Protein AF-A0A3D3X001-F1 (afdb_monomer_lite)

Foldseek 3Di:
DVVVVVVVVVLVVVVVVVVVVCVVVVVVVCVVVVHDPVNVVVVVVVVVVCCVVVVVVLVVVCVVVPVVVSSVVVSVVVVVVVVVVVVD

Secondary structure (DSSP, 8-state):
-HHHHHHHHHHHHHHHHHHHHHHHHHHHHHHHTT--HHHHHHHHHHHHHHHHHHHHHHHHHHHHH-HHHHHHHHHHHHHHHHHHHHH-

Sequence (88 aa):
MKQAFVSLFVAVAVAMIGVGIIAPILPLYAKTFAASGVSIGLVFSAFSLSRSLIGPLVGRLSDRVGRKRILMIGLAGYAGVSLLYVMA

pLDDT: mean 89.43, std 5.11, range [66.44, 96.69]

Radius of gyration: 15.77 Å; chains: 1; bounding box: 30×24×46 Å

Structure (mmCIF, N/CA/C/O backbone):
data_AF-A0A3D3X001-F1
#
_entry.id   AF-A0A3D3X001-F1
#
loop_
_atom_site.group_PDB
_atom_site.id
_atom_site.type_symbol
_atom_site.label_atom_id
_atom_site.label_alt_id
_atom_site.label_comp_id
_atom_site.label_asym_id
_atom_site.label_entity_id
_atom_site.label_seq_id
_atom_site.pdbx_PDB_ins_code
_atom_site.Cartn_x
_atom_site.Cartn_y
_atom_site.Cartn_z
_atom_site.occupancy
_atom_site.B_iso_or_equiv
_atom_site.auth_seq_id
_atom_site.auth_comp_id
_atom_site.auth_asym_id
_atom_site.auth_atom_id
_atom_site.pdbx_PDB_model_num
ATOM 1 N N . MET A 1 1 ? -9.253 -10.353 24.240 1.00 66.44 1 MET A N 1
ATOM 2 C CA . MET A 1 1 ? -7.842 -10.029 23.910 1.00 66.44 1 MET A CA 1
ATOM 3 C C . MET A 1 1 ? -7.212 -11.078 22.990 1.00 66.44 1 MET A C 1
ATOM 5 O O . MET A 1 1 ? -6.900 -10.720 21.863 1.00 66.44 1 MET A O 1
ATOM 9 N N . LYS A 1 2 ? -7.111 -12.364 23.384 1.00 78.06 2 LYS A N 1
ATOM 10 C CA . LYS A 1 2 ? -6.525 -13.434 22.536 1.00 78.06 2 LYS A CA 1
ATOM 11 C C . LYS A 1 2 ? -7.150 -13.550 21.134 1.00 78.06 2 LYS A C 1
ATOM 13 O O . LYS A 1 2 ? -6.424 -13.554 20.152 1.00 78.06 2 LYS A O 1
ATOM 18 N N . GLN A 1 3 ? -8.481 -13.565 21.023 1.00 78.00 3 GLN A N 1
ATOM 19 C CA . GLN A 1 3 ? -9.164 -13.684 19.723 1.00 78.00 3 GLN A CA 1
ATOM 20 C C . GLN A 1 3 ? -8.892 -12.496 18.783 1.00 78.00 3 GLN A C 1
ATOM 22 O O . GLN A 1 3 ? -8.601 -12.699 17.613 1.00 78.00 3 GLN A O 1
ATOM 27 N N . ALA A 1 4 ? -8.909 -11.260 19.298 1.00 83.00 4 ALA A N 1
ATOM 28 C CA . ALA A 1 4 ? -8.626 -10.066 18.497 1.00 83.00 4 ALA A CA 1
ATOM 29 C C . ALA A 1 4 ? -7.176 -10.036 17.983 1.00 83.00 4 ALA A C 1
ATOM 31 O O . ALA A 1 4 ? -6.933 -9.630 16.849 1.00 83.00 4 ALA A O 1
ATOM 32 N N . PHE A 1 5 ? -6.227 -10.502 18.801 1.00 88.75 5 PHE A N 1
ATOM 33 C CA . PHE A 1 5 ? -4.829 -10.640 18.402 1.00 88.75 5 PHE A CA 1
ATOM 34 C C . PHE A 1 5 ? -4.663 -11.653 17.265 1.00 88.75 5 PHE A C 1
ATOM 36 O O . PHE A 1 5 ? -4.034 -11.335 16.262 1.00 88.75 5 PHE A O 1
ATOM 43 N N . VAL A 1 6 ? -5.278 -12.835 17.385 1.00 90.94 6 VAL A N 1
ATOM 44 C CA . VAL A 1 6 ? -5.217 -13.873 16.343 1.00 90.94 6 VAL A CA 1
ATOM 45 C C . VAL A 1 6 ? -5.827 -13.371 15.034 1.00 90.94 6 VAL A C 1
ATOM 47 O O . VAL A 1 6 ? -5.213 -13.525 13.983 1.00 90.94 6 VAL A O 1
ATOM 50 N N . SER A 1 7 ? -6.988 -12.711 15.079 1.00 87.00 7 SER A N 1
ATOM 51 C CA . SER A 1 7 ? -7.613 -12.152 13.873 1.00 87.00 7 SER A CA 1
ATOM 52 C C . SER A 1 7 ? -6.736 -11.101 13.189 1.00 87.00 7 SER A C 1
ATOM 54 O O . SER A 1 7 ? -6.599 -11.121 11.968 1.00 87.00 7 SER A O 1
ATOM 56 N N . LEU A 1 8 ? -6.122 -10.197 13.960 1.00 89.94 8 LEU A N 1
ATOM 57 C CA . LEU A 1 8 ? -5.213 -9.191 13.410 1.00 89.94 8 LEU A CA 1
ATOM 58 C C . LEU A 1 8 ? -3.951 -9.836 12.829 1.00 89.94 8 LEU A C 1
ATOM 60 O O . LEU A 1 8 ? -3.524 -9.462 11.741 1.00 89.94 8 LEU A O 1
ATOM 64 N N . PHE A 1 9 ? -3.385 -10.816 13.534 1.00 92.56 9 PHE A N 1
ATOM 65 C CA . PHE A 1 9 ? -2.210 -11.550 13.085 1.00 92.56 9 PHE A CA 1
ATOM 66 C C . PHE A 1 9 ? -2.464 -12.229 11.740 1.00 92.56 9 PHE A C 1
ATOM 68 O O . PHE A 1 9 ? -1.699 -12.019 10.804 1.00 92.56 9 PHE A O 1
ATOM 75 N N . VAL A 1 10 ? -3.566 -12.974 11.615 1.00 91.31 10 VAL A N 1
ATOM 76 C CA . VAL A 1 10 ? -3.932 -13.651 10.363 1.00 91.31 10 VAL A CA 1
ATOM 77 C C . VAL A 1 10 ? -4.159 -12.638 9.241 1.00 91.31 10 VAL A C 1
ATOM 79 O O . VAL A 1 10 ? -3.631 -12.820 8.147 1.00 91.31 10 VAL A O 1
ATOM 82 N N . ALA A 1 11 ? -4.877 -11.541 9.505 1.00 89.44 11 ALA A N 1
ATOM 83 C CA . ALA A 1 11 ? -5.123 -10.507 8.500 1.00 89.44 11 ALA A CA 1
ATOM 84 C C . ALA A 1 11 ? -3.818 -9.882 7.975 1.00 89.44 11 ALA A C 1
ATOM 86 O O . ALA A 1 11 ? -3.644 -9.722 6.767 1.00 89.44 11 ALA A O 1
ATOM 87 N N . VAL A 1 12 ? -2.883 -9.564 8.873 1.00 91.06 12 VAL A N 1
ATOM 88 C CA . VAL A 1 12 ? -1.579 -9.002 8.498 1.00 91.06 12 VAL A CA 1
ATOM 89 C C . VAL A 1 12 ? -0.715 -10.045 7.790 1.00 91.06 12 VAL A C 1
ATOM 91 O O . VAL A 1 12 ? -0.096 -9.719 6.782 1.00 91.06 12 VAL A O 1
ATOM 94 N N . ALA A 1 13 ? -0.698 -11.291 8.264 1.00 92.94 13 ALA A N 1
ATOM 95 C CA . ALA A 1 13 ? 0.067 -12.372 7.650 1.00 92.94 13 ALA A CA 1
ATOM 96 C C . ALA A 1 13 ? -0.361 -12.607 6.195 1.00 92.94 13 ALA A C 1
ATOM 98 O O . ALA A 1 13 ? 0.487 -12.615 5.305 1.00 92.94 13 ALA A O 1
ATOM 99 N N . VAL A 1 14 ? -1.668 -12.706 5.935 1.00 89.94 14 VAL A N 1
ATOM 100 C CA . VAL A 1 14 ? -2.209 -12.867 4.575 1.00 89.94 14 VAL A CA 1
ATOM 101 C C . VAL A 1 14 ? -1.811 -11.689 3.680 1.00 89.94 14 VAL A C 1
ATOM 103 O O . VAL A 1 14 ? -1.332 -11.899 2.567 1.00 89.94 14 VAL A O 1
ATOM 106 N N . ALA A 1 15 ? -1.934 -10.454 4.175 1.00 88.25 15 ALA A N 1
ATOM 107 C CA . ALA A 1 15 ? -1.537 -9.269 3.417 1.00 88.25 15 ALA A CA 1
ATOM 108 C C . ALA A 1 15 ? -0.027 -9.248 3.103 1.00 88.25 15 ALA A C 1
ATOM 110 O O . ALA A 1 15 ? 0.374 -8.875 2.001 1.00 88.25 15 ALA A O 1
ATOM 111 N N . MET A 1 16 ? 0.822 -9.662 4.049 1.00 90.94 16 MET A N 1
ATOM 112 C CA . MET A 1 16 ? 2.274 -9.713 3.849 1.00 90.94 16 MET A CA 1
ATOM 113 C C . MET A 1 16 ? 2.697 -10.822 2.888 1.00 90.94 16 MET A C 1
ATOM 115 O O . MET A 1 16 ? 3.611 -10.600 2.096 1.00 90.94 16 MET A O 1
ATOM 119 N N . ILE A 1 17 ? 2.015 -11.970 2.893 1.00 91.19 17 ILE A N 1
ATOM 120 C CA . ILE A 1 17 ? 2.237 -13.030 1.900 1.00 91.19 17 ILE A CA 1
ATOM 121 C C . ILE A 1 17 ? 1.946 -12.500 0.495 1.00 91.19 17 ILE A C 1
ATOM 123 O O . ILE A 1 17 ? 2.781 -12.648 -0.394 1.00 91.19 17 ILE A O 1
ATOM 127 N N . GLY A 1 18 ? 0.812 -11.821 0.297 1.00 86.19 18 GLY A N 1
ATOM 128 C CA . GLY A 1 18 ? 0.472 -11.252 -1.008 1.00 86.19 18 GLY A CA 1
ATOM 129 C C . GLY A 1 18 ? 1.502 -10.225 -1.493 1.00 86.19 18 GLY A C 1
ATOM 130 O O . GLY A 1 18 ? 1.947 -10.287 -2.637 1.00 86.19 18 GLY A O 1
ATOM 131 N N . VAL A 1 19 ? 1.973 -9.334 -0.612 1.00 87.56 19 VAL A N 1
ATOM 132 C CA . VAL A 1 19 ? 3.070 -8.401 -0.941 1.00 87.56 19 VAL A CA 1
ATOM 133 C C . VAL A 1 19 ? 4.365 -9.148 -1.283 1.00 87.56 19 VAL A C 1
ATOM 135 O O . VAL A 1 19 ? 5.037 -8.784 -2.246 1.00 87.56 19 VAL A O 1
ATOM 138 N N . GLY A 1 20 ? 4.701 -10.199 -0.531 1.00 88.75 20 GLY A N 1
ATOM 139 C CA . GLY A 1 20 ? 5.887 -11.025 -0.763 1.00 88.75 20 GLY A CA 1
ATOM 140 C C . GLY A 1 20 ? 5.864 -11.770 -2.099 1.00 88.75 20 GLY A C 1
ATOM 141 O O . GLY A 1 20 ? 6.917 -11.959 -2.698 1.00 88.75 20 GLY A O 1
ATOM 142 N N . ILE A 1 21 ? 4.678 -12.132 -2.595 1.00 88.31 21 ILE A N 1
ATOM 143 C CA . ILE A 1 21 ? 4.490 -12.727 -3.925 1.00 88.31 21 ILE A CA 1
ATOM 144 C C . ILE A 1 21 ? 4.646 -11.664 -5.021 1.00 88.31 21 ILE A C 1
ATOM 146 O O . ILE A 1 21 ? 5.353 -11.888 -6.001 1.00 88.31 21 ILE A O 1
ATOM 150 N N . ILE A 1 22 ? 4.029 -10.491 -4.856 1.00 86.38 22 ILE A N 1
ATOM 151 C CA . ILE A 1 22 ? 4.030 -9.434 -5.883 1.00 86.38 22 ILE A CA 1
ATOM 152 C C . ILE A 1 22 ? 5.418 -8.798 -6.048 1.00 86.38 22 ILE A C 1
ATOM 154 O O . ILE A 1 22 ? 5.828 -8.504 -7.170 1.00 86.38 22 ILE A O 1
ATOM 158 N N . ALA A 1 23 ? 6.157 -8.591 -4.954 1.00 87.56 23 ALA A N 1
ATOM 159 C CA . ALA A 1 23 ? 7.433 -7.874 -4.960 1.00 87.56 23 ALA A CA 1
ATOM 160 C C . ALA A 1 23 ? 8.486 -8.419 -5.958 1.00 87.56 23 ALA A C 1
ATOM 162 O O . ALA A 1 23 ? 9.054 -7.601 -6.681 1.00 87.56 23 ALA A O 1
ATOM 163 N N . PRO A 1 24 ? 8.756 -9.738 -6.057 1.00 89.44 24 PRO A N 1
ATOM 164 C CA . PRO A 1 24 ? 9.677 -10.286 -7.058 1.00 89.44 24 PRO A CA 1
ATOM 165 C C . PRO A 1 24 ? 9.055 -10.438 -8.456 1.00 89.44 24 PRO A C 1
ATOM 167 O O . PRO A 1 24 ? 9.777 -10.376 -9.451 1.00 89.44 24 PRO A O 1
ATOM 170 N N . ILE A 1 25 ? 7.734 -10.620 -8.552 1.00 88.69 25 ILE A N 1
ATOM 171 C CA . ILE A 1 25 ? 7.035 -10.790 -9.837 1.00 88.69 25 ILE A CA 1
ATOM 172 C C . ILE A 1 25 ? 6.986 -9.467 -10.606 1.00 88.69 25 ILE A C 1
ATOM 174 O O . ILE A 1 25 ? 7.180 -9.452 -11.820 1.00 88.69 25 ILE A O 1
ATOM 178 N N . LEU A 1 26 ? 6.778 -8.348 -9.909 1.00 87.19 26 LEU A N 1
ATOM 179 C CA . LEU A 1 26 ? 6.591 -7.039 -10.529 1.00 87.19 26 LEU A CA 1
ATOM 180 C C . LEU A 1 26 ? 7.789 -6.596 -11.401 1.00 87.19 26 LEU A C 1
ATOM 182 O O . LEU A 1 26 ? 7.554 -6.236 -12.554 1.00 87.19 26 LEU A O 1
ATOM 186 N N . PRO A 1 27 ? 9.062 -6.655 -10.950 1.00 88.00 27 PRO A N 1
ATOM 187 C CA . PRO A 1 27 ? 10.215 -6.370 -11.809 1.00 88.00 27 PRO A CA 1
ATOM 188 C C . PRO A 1 27 ? 10.337 -7.325 -13.002 1.00 88.00 27 PRO A C 1
ATOM 190 O O . PRO A 1 27 ? 10.733 -6.904 -14.089 1.00 88.00 27 PRO A O 1
ATOM 193 N N . LEU A 1 28 ? 10.002 -8.606 -12.807 1.00 88.81 28 LEU A N 1
ATOM 194 C CA . LEU A 1 28 ? 10.067 -9.621 -13.858 1.00 88.81 28 LEU A CA 1
ATOM 195 C C . LEU A 1 28 ? 9.046 -9.325 -14.965 1.00 88.81 28 LEU A C 1
ATOM 197 O O . LEU A 1 28 ? 9.376 -9.397 -16.147 1.00 88.81 28 LEU A O 1
ATOM 201 N N . TYR A 1 29 ? 7.837 -8.926 -14.569 1.00 87.44 29 TYR A N 1
ATOM 202 C CA . TYR A 1 29 ? 6.773 -8.506 -15.472 1.00 87.44 29 TYR A CA 1
ATOM 203 C C . TYR A 1 29 ? 7.104 -7.169 -16.139 1.00 87.44 29 TYR A C 1
ATOM 205 O O . TYR A 1 29 ? 6.987 -7.038 -17.344 1.00 87.44 29 TYR A O 1
ATOM 213 N N . ALA A 1 30 ? 7.644 -6.189 -15.414 1.00 88.19 30 ALA A N 1
ATOM 214 C CA . ALA A 1 30 ? 8.073 -4.924 -16.015 1.00 88.19 30 ALA A CA 1
ATOM 215 C C . ALA A 1 30 ? 9.114 -5.128 -17.137 1.00 88.19 30 ALA A C 1
ATOM 217 O O . ALA A 1 30 ? 9.108 -4.411 -18.140 1.00 88.19 30 ALA A O 1
ATOM 218 N N . LYS A 1 31 ? 9.969 -6.153 -17.019 1.00 86.94 31 LYS A N 1
ATOM 219 C CA . LYS A 1 31 ? 10.936 -6.511 -18.062 1.00 86.94 31 LYS A CA 1
ATOM 220 C C . LYS A 1 31 ? 10.271 -6.971 -19.366 1.00 86.94 31 LYS A C 1
ATOM 222 O O . LYS A 1 31 ? 10.838 -6.719 -20.428 1.00 86.94 31 LYS A O 1
ATOM 227 N N . THR A 1 32 ? 9.088 -7.595 -19.325 1.00 89.12 32 THR A N 1
ATOM 228 C CA . THR A 1 32 ? 8.362 -7.979 -20.554 1.00 89.12 32 THR A CA 1
ATOM 229 C C . THR A 1 32 ? 7.856 -6.757 -21.323 1.00 89.12 32 THR A C 1
ATOM 231 O O . THR A 1 32 ? 7.775 -6.805 -22.545 1.00 89.12 32 THR A O 1
ATOM 234 N N . PHE A 1 33 ? 7.636 -5.629 -20.640 1.00 88.00 33 PHE A N 1
ATOM 235 C CA . PHE A 1 33 ? 7.328 -4.329 -21.253 1.00 88.00 33 PHE A CA 1
ATOM 236 C C . PHE A 1 33 ? 8.574 -3.524 -21.651 1.00 88.00 33 PHE A C 1
ATOM 238 O O . PHE A 1 33 ? 8.468 -2.329 -21.918 1.00 88.00 33 PHE A O 1
ATOM 245 N N . ALA A 1 34 ? 9.762 -4.141 -21.651 1.00 89.12 34 ALA A N 1
ATOM 246 C CA . ALA A 1 34 ? 11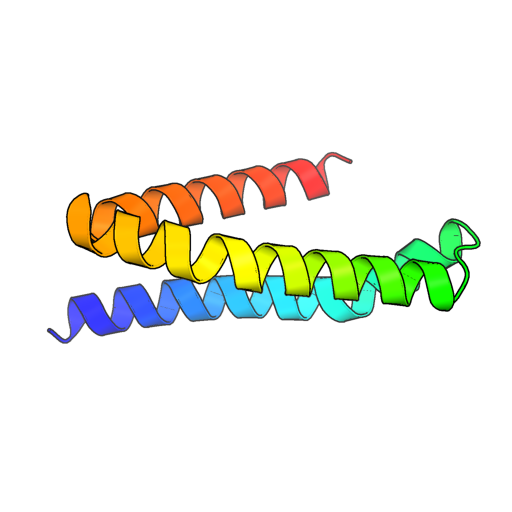.041 -3.465 -21.876 1.00 89.12 34 ALA A CA 1
ATOM 247 C C . ALA A 1 34 ? 11.273 -2.257 -20.937 1.00 89.12 34 ALA A C 1
ATOM 249 O O . ALA A 1 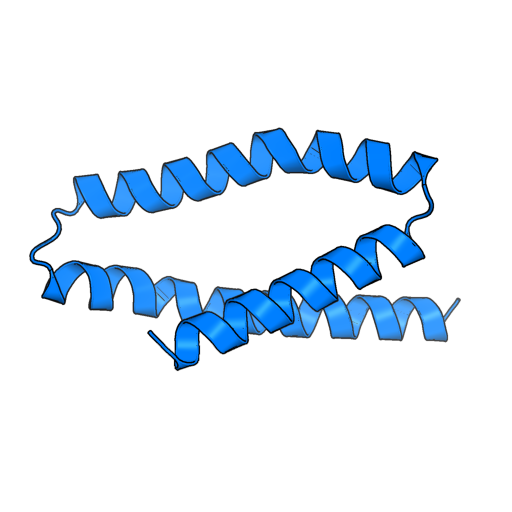34 ? 11.955 -1.294 -21.296 1.00 89.12 34 ALA A O 1
ATOM 250 N N . ALA A 1 35 ? 10.717 -2.303 -19.720 1.00 89.75 35 ALA A N 1
ATOM 251 C CA . ALA A 1 35 ? 10.869 -1.240 -18.736 1.00 89.75 35 ALA A CA 1
ATOM 252 C C . ALA A 1 35 ? 12.335 -1.114 -18.282 1.00 89.75 35 ALA A C 1
ATOM 254 O O . ALA A 1 35 ? 13.012 -2.102 -17.989 1.00 89.75 35 ALA A O 1
ATOM 255 N N . SER A 1 36 ? 12.829 0.121 -18.185 1.00 91.38 36 SER A N 1
ATOM 256 C CA . SER A 1 36 ? 14.179 0.404 -17.691 1.00 91.38 36 SER A CA 1
ATOM 257 C C . SER A 1 36 ? 14.269 0.228 -16.170 1.00 91.38 36 SER A C 1
ATOM 259 O O . SER A 1 36 ? 13.282 0.410 -15.452 1.00 91.38 36 SER A O 1
ATOM 261 N N . GLY A 1 37 ? 15.470 -0.032 -15.641 1.00 88.31 37 GLY A N 1
ATOM 262 C CA . GLY A 1 37 ? 15.684 -0.123 -14.187 1.00 88.31 37 GLY A CA 1
ATOM 263 C C . GLY A 1 37 ? 15.239 1.133 -13.422 1.00 88.31 37 GLY A C 1
ATOM 264 O O . GLY A 1 37 ? 14.703 1.029 -12.321 1.00 88.31 37 GLY A O 1
ATOM 265 N N . VAL A 1 38 ? 15.368 2.314 -14.039 1.00 93.00 38 VAL A N 1
ATOM 266 C CA . VAL A 1 38 ? 14.891 3.588 -13.475 1.00 93.00 38 VAL A CA 1
ATOM 267 C C . VAL A 1 38 ? 13.369 3.597 -13.341 1.00 93.00 38 VAL A C 1
ATOM 269 O O . VAL A 1 38 ? 12.857 3.969 -12.289 1.00 93.00 38 VAL A O 1
ATOM 272 N N . SER A 1 39 ? 12.636 3.147 -14.364 1.00 91.12 39 SER A N 1
ATOM 273 C CA . SER A 1 39 ? 11.168 3.091 -14.308 1.00 91.12 39 SER A CA 1
ATOM 274 C C . SER A 1 39 ? 10.660 2.132 -13.226 1.00 91.12 39 SER A C 1
ATOM 276 O O . SER A 1 39 ? 9.750 2.483 -12.478 1.00 91.12 39 SER A O 1
ATOM 278 N N . ILE A 1 40 ? 11.314 0.979 -13.050 1.00 91.12 40 ILE A N 1
ATOM 279 C CA . ILE A 1 40 ? 11.015 0.043 -11.956 1.00 91.12 40 ILE A CA 1
ATOM 280 C C . ILE A 1 40 ? 11.279 0.713 -10.600 1.00 91.12 40 ILE A C 1
ATOM 282 O O . ILE A 1 40 ? 10.422 0.677 -9.716 1.00 91.12 40 ILE A O 1
ATOM 286 N N . GLY A 1 41 ? 12.424 1.386 -10.445 1.00 91.88 41 GLY A N 1
ATOM 287 C CA . GLY A 1 41 ? 12.747 2.138 -9.230 1.00 91.88 41 GLY A CA 1
ATOM 288 C C . GLY A 1 41 ? 11.720 3.230 -8.911 1.00 91.88 41 GLY A C 1
ATOM 289 O O . GLY A 1 41 ? 11.331 3.390 -7.751 1.00 91.88 41 GLY A O 1
ATOM 290 N N . LEU A 1 42 ? 11.218 3.936 -9.929 1.00 94.31 42 LEU A N 1
ATOM 291 C CA . LEU A 1 42 ? 10.166 4.944 -9.777 1.00 94.31 42 LEU A CA 1
ATOM 292 C C . LEU A 1 42 ? 8.845 4.333 -9.304 1.00 94.31 42 LEU A C 1
ATOM 294 O O . LEU A 1 42 ? 8.207 4.914 -8.431 1.00 94.31 42 LEU A O 1
ATOM 298 N N . VAL A 1 43 ? 8.459 3.154 -9.800 1.00 91.50 43 VAL A N 1
ATOM 299 C CA . VAL A 1 43 ? 7.245 2.452 -9.343 1.00 91.50 43 VAL A CA 1
ATOM 300 C C . VAL A 1 43 ? 7.333 2.106 -7.853 1.00 91.50 43 VAL A C 1
ATOM 302 O O . VAL A 1 43 ? 6.414 2.422 -7.094 1.00 91.50 43 VAL A O 1
ATOM 305 N N . PHE A 1 44 ? 8.448 1.528 -7.395 1.00 91.25 44 PHE A N 1
ATOM 306 C CA . PHE A 1 44 ? 8.639 1.228 -5.967 1.00 91.25 44 PHE A CA 1
ATOM 307 C C . PHE A 1 44 ? 8.729 2.490 -5.099 1.00 91.25 44 PHE A C 1
ATOM 309 O O . PHE A 1 44 ? 8.233 2.506 -3.966 1.00 91.25 44 PHE A O 1
ATOM 316 N N . SER A 1 45 ? 9.326 3.559 -5.628 1.00 94.56 45 SER A N 1
ATOM 317 C CA . SER A 1 45 ? 9.411 4.855 -4.947 1.00 94.56 45 SER A CA 1
ATOM 318 C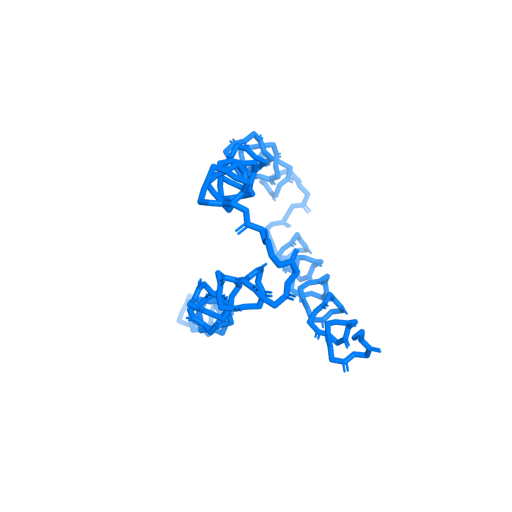 C . SER A 1 45 ? 8.031 5.489 -4.800 1.00 94.56 45 SER A C 1
ATOM 320 O O . SER A 1 45 ? 7.667 5.908 -3.704 1.00 94.56 45 SER A O 1
ATOM 322 N N . ALA A 1 46 ? 7.229 5.488 -5.868 1.00 94.50 46 ALA A N 1
ATOM 323 C CA . ALA A 1 46 ? 5.853 5.966 -5.856 1.00 94.50 46 ALA A CA 1
ATOM 324 C C . ALA A 1 46 ? 5.001 5.159 -4.870 1.00 94.50 46 ALA A C 1
ATOM 326 O O . ALA A 1 46 ? 4.333 5.749 -4.027 1.00 94.50 46 ALA A O 1
ATOM 327 N N . PHE A 1 47 ? 5.103 3.825 -4.886 1.00 90.25 47 PHE A N 1
ATOM 328 C CA . PHE A 1 47 ? 4.428 2.963 -3.913 1.00 90.25 47 PHE A CA 1
ATOM 329 C C . PHE A 1 47 ? 4.794 3.323 -2.463 1.00 90.25 47 PHE A C 1
ATOM 331 O O . PHE A 1 47 ? 3.913 3.484 -1.612 1.00 90.25 47 PHE A O 1
ATOM 338 N N . SER A 1 48 ? 6.087 3.500 -2.181 1.00 92.50 48 SER A N 1
ATOM 339 C CA . SER A 1 48 ? 6.577 3.847 -0.841 1.00 92.50 48 SER A CA 1
ATOM 340 C C . SER A 1 48 ? 6.130 5.244 -0.405 1.00 92.50 48 SER A C 1
ATOM 342 O O . SER A 1 48 ? 5.688 5.417 0.733 1.00 92.50 48 SER A O 1
ATOM 344 N N . LEU A 1 49 ? 6.178 6.227 -1.308 1.00 96.69 49 LEU A N 1
ATOM 345 C CA . LEU A 1 49 ? 5.699 7.590 -1.071 1.00 96.69 49 LEU A CA 1
ATOM 346 C C . LEU A 1 49 ? 4.197 7.613 -0.798 1.00 96.69 49 LEU A C 1
ATOM 348 O O . LEU A 1 49 ? 3.771 8.175 0.210 1.00 96.69 49 LEU A O 1
ATOM 352 N N . SER A 1 50 ? 3.395 6.953 -1.635 1.00 94.38 50 SER A N 1
ATOM 353 C CA . SER A 1 50 ? 1.951 6.841 -1.428 1.00 94.38 50 SER A CA 1
ATOM 354 C C . SER A 1 50 ? 1.638 6.212 -0.074 1.00 94.38 50 SER A C 1
ATOM 356 O O . SER A 1 50 ? 0.818 6.747 0.671 1.00 94.38 50 SER A O 1
ATOM 358 N N . ARG A 1 51 ? 2.329 5.127 0.301 1.00 91.19 51 ARG A N 1
ATOM 359 C CA . ARG A 1 51 ? 2.144 4.489 1.611 1.00 91.19 51 ARG A CA 1
ATOM 360 C C . ARG A 1 51 ? 2.553 5.406 2.765 1.00 91.19 51 ARG A C 1
ATOM 362 O O . ARG A 1 51 ? 1.848 5.445 3.772 1.00 91.19 51 ARG A O 1
ATOM 369 N N . SER A 1 52 ? 3.656 6.137 2.624 1.00 95.31 52 SER A N 1
ATOM 370 C CA . SER A 1 52 ? 4.162 7.062 3.644 1.00 95.31 52 SER A CA 1
ATOM 371 C C . SER A 1 52 ? 3.217 8.244 3.874 1.00 95.31 52 SER A C 1
ATOM 373 O O . SER A 1 52 ? 2.971 8.628 5.013 1.00 95.31 52 SER A O 1
ATOM 375 N N . LEU A 1 53 ? 2.617 8.774 2.806 1.00 96.44 53 LEU A N 1
ATOM 376 C CA . LEU A 1 53 ? 1.666 9.883 2.885 1.00 96.44 53 LEU A CA 1
ATOM 377 C C . LEU A 1 53 ? 0.298 9.423 3.401 1.00 96.44 53 LEU A C 1
ATOM 379 O O . LEU A 1 53 ? -0.261 10.018 4.320 1.00 96.44 53 LEU A O 1
ATOM 383 N N . ILE A 1 54 ? -0.243 8.342 2.837 1.00 94.88 54 ILE A N 1
ATOM 384 C CA . ILE A 1 54 ? -1.598 7.869 3.145 1.00 94.88 54 ILE A CA 1
ATOM 385 C C . ILE A 1 54 ? -1.646 7.158 4.505 1.00 94.88 54 ILE A C 1
ATOM 387 O O . ILE A 1 54 ? -2.656 7.241 5.202 1.00 94.88 54 ILE A O 1
ATOM 391 N N . GLY A 1 55 ? -0.565 6.492 4.920 1.00 92.25 55 GLY A N 1
ATOM 392 C CA . GLY A 1 55 ? -0.501 5.714 6.161 1.00 92.25 55 GLY A CA 1
ATOM 393 C C . GLY A 1 55 ? -0.910 6.503 7.413 1.00 92.25 55 GLY A C 1
ATOM 394 O O . GLY A 1 55 ? -1.844 6.082 8.099 1.00 92.25 55 GLY A O 1
ATOM 395 N N . PRO A 1 56 ? -0.288 7.659 7.708 1.00 93.81 56 PRO A N 1
ATOM 396 C CA . PRO A 1 56 ? -0.673 8.508 8.834 1.00 93.81 56 PRO A CA 1
ATOM 397 C C . PRO A 1 56 ? -2.106 9.037 8.719 1.00 93.81 56 PRO A C 1
ATOM 399 O O . PRO A 1 56 ? -2.832 9.067 9.711 1.00 93.81 56 PRO A O 1
ATOM 402 N N . LEU A 1 57 ? -2.534 9.425 7.514 1.00 94.75 57 LEU A N 1
ATOM 403 C CA . LEU A 1 57 ? -3.888 9.921 7.242 1.00 94.75 57 LEU A CA 1
ATOM 404 C C . LEU A 1 57 ? -4.950 8.863 7.569 1.00 94.75 57 LEU A C 1
ATOM 406 O O . LEU A 1 57 ? -5.867 9.120 8.352 1.00 94.75 57 LEU A O 1
ATOM 410 N N . VAL A 1 58 ? -4.792 7.653 7.032 1.00 92.94 58 VAL A N 1
ATOM 411 C CA . VAL A 1 58 ? -5.702 6.527 7.277 1.00 92.94 58 VAL A CA 1
ATOM 412 C C . VAL A 1 58 ? -5.594 6.038 8.718 1.00 92.94 58 VAL A C 1
ATOM 414 O O . VAL A 1 58 ? -6.611 5.683 9.304 1.00 92.94 58 VAL A O 1
ATOM 417 N N . GLY A 1 59 ? -4.408 6.074 9.327 1.00 92.19 59 GLY A N 1
ATOM 418 C CA . GLY A 1 59 ? -4.217 5.758 10.744 1.00 92.19 59 GLY A CA 1
ATOM 419 C C . GLY A 1 59 ? -5.026 6.686 11.653 1.00 92.19 59 GLY A C 1
ATOM 420 O O . GLY A 1 59 ? -5.826 6.216 12.461 1.00 92.19 59 GLY A O 1
ATOM 421 N N . ARG A 1 60 ? -4.918 8.005 11.448 1.00 94.44 60 ARG A N 1
ATOM 422 C CA . ARG A 1 60 ? -5.707 9.001 12.197 1.00 94.44 60 ARG A CA 1
ATOM 423 C C . ARG A 1 60 ? -7.205 8.859 11.941 1.00 94.44 60 ARG A C 1
ATOM 425 O O . ARG A 1 60 ? -8.002 9.027 12.863 1.00 94.44 60 ARG A O 1
ATOM 432 N N . LEU A 1 61 ? -7.601 8.547 10.707 1.00 93.81 61 LEU A N 1
ATOM 433 C CA . LEU A 1 61 ? -8.999 8.268 10.376 1.00 93.81 61 LEU A CA 1
ATOM 434 C C . LEU A 1 61 ? -9.497 6.990 11.070 1.00 93.81 61 LEU A C 1
ATOM 436 O O . LEU A 1 61 ? -10.617 6.963 11.574 1.00 93.81 61 LEU A O 1
ATOM 440 N N . SER A 1 62 ? -8.654 5.962 11.149 1.00 93.56 62 SER A N 1
ATOM 441 C CA . SER A 1 62 ? -8.932 4.685 11.813 1.00 93.56 62 SER A CA 1
ATOM 442 C C . SER A 1 62 ? -9.197 4.863 13.303 1.00 93.56 62 SER A C 1
ATOM 444 O O . SER A 1 62 ? -10.139 4.279 13.843 1.00 93.56 62 SER A O 1
ATOM 446 N N . ASP A 1 63 ? -8.428 5.735 13.951 1.00 93.44 63 ASP A N 1
ATOM 447 C CA . ASP A 1 63 ? -8.626 6.067 15.360 1.00 93.44 63 ASP A CA 1
ATOM 448 C C . ASP A 1 63 ? -9.937 6.831 15.611 1.00 93.44 63 ASP A C 1
ATOM 450 O O . ASP A 1 63 ? -10.545 6.655 16.663 1.00 93.44 63 ASP A O 1
ATOM 454 N N . ARG A 1 64 ? -10.420 7.623 14.641 1.00 94.31 64 ARG A N 1
ATOM 455 C CA . ARG A 1 64 ? -11.684 8.382 14.752 1.00 94.31 64 ARG A CA 1
ATOM 456 C C . ARG A 1 64 ? -12.932 7.570 14.399 1.00 94.31 64 ARG A C 1
ATOM 458 O O . ARG A 1 64 ? -13.942 7.674 15.082 1.00 94.31 64 ARG A O 1
ATOM 465 N N . VAL A 1 65 ? -12.884 6.798 13.313 1.00 92.50 65 VAL A N 1
ATOM 466 C CA . VAL A 1 65 ? -14.040 6.058 12.757 1.00 92.50 65 VAL A CA 1
ATOM 467 C C . VAL A 1 65 ? -14.196 4.672 13.395 1.00 92.50 65 VAL A C 1
ATOM 469 O O . VAL A 1 65 ? -15.258 4.052 13.317 1.00 92.50 65 VAL A O 1
ATOM 472 N N . GLY A 1 66 ? -13.142 4.183 14.045 1.00 89.31 66 GLY 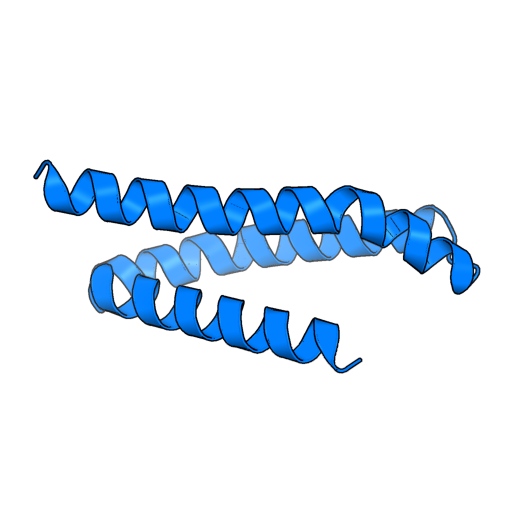A N 1
ATOM 473 C CA . GLY A 1 66 ? -13.091 2.876 14.677 1.00 89.31 66 GLY A CA 1
ATOM 474 C C . GLY A 1 66 ? -12.265 1.884 13.861 1.00 89.31 66 GLY A C 1
ATOM 475 O O . GLY A 1 66 ? -12.581 1.547 12.715 1.00 89.31 66 GLY A O 1
ATOM 476 N N . ARG A 1 67 ? -11.226 1.345 14.510 1.00 87.56 67 ARG A N 1
ATOM 477 C CA . ARG A 1 67 ? -10.186 0.509 13.889 1.00 87.56 67 ARG A 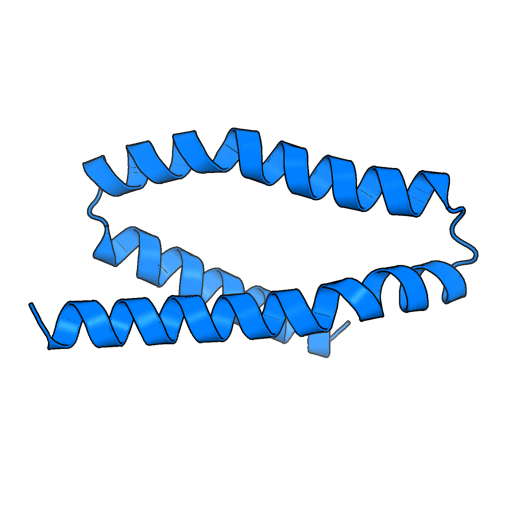CA 1
ATOM 478 C C . ARG A 1 67 ? -10.726 -0.705 13.141 1.00 87.56 67 ARG A C 1
ATOM 480 O O . ARG A 1 67 ? -10.269 -1.008 12.044 1.00 87.56 67 ARG A O 1
ATOM 487 N N . LYS A 1 68 ? -11.735 -1.382 13.703 1.00 87.62 68 LYS A N 1
ATOM 488 C CA . LYS A 1 68 ? -12.346 -2.574 13.091 1.00 87.62 68 LYS A CA 1
ATOM 489 C C . LYS A 1 68 ? -12.967 -2.261 11.726 1.00 87.62 68 LYS A C 1
ATOM 491 O O . LYS A 1 68 ? -12.818 -3.051 10.801 1.00 87.62 68 LYS A O 1
ATOM 496 N N . ARG A 1 69 ? -13.650 -1.119 11.588 1.00 90.69 69 ARG A N 1
ATOM 497 C CA . ARG A 1 69 ? -14.366 -0.754 10.356 1.00 90.69 69 ARG A CA 1
ATOM 498 C C . ARG A 1 69 ? -13.386 -0.442 9.229 1.00 90.69 69 ARG A C 1
ATOM 500 O O . ARG A 1 69 ? -13.538 -0.964 8.131 1.00 90.69 69 ARG A O 1
ATOM 507 N N . ILE A 1 70 ? -12.342 0.326 9.536 1.00 92.81 70 ILE A N 1
ATOM 508 C CA . ILE A 1 70 ? -11.289 0.676 8.574 1.00 92.81 70 ILE A CA 1
ATOM 509 C C . ILE A 1 70 ? -10.488 -0.559 8.159 1.00 92.81 70 ILE A C 1
ATOM 511 O O . ILE A 1 70 ? -10.221 -0.732 6.973 1.00 92.81 70 ILE A O 1
ATOM 515 N N . LEU A 1 71 ? -10.175 -1.457 9.100 1.00 90.25 71 LEU A N 1
ATOM 516 C CA . LEU A 1 71 ? -9.493 -2.711 8.784 1.00 90.25 71 LEU A CA 1
ATOM 517 C C . LEU A 1 71 ? -10.322 -3.584 7.829 1.00 90.25 71 LEU A C 1
ATOM 519 O O . LEU A 1 71 ? -9.777 -4.087 6.854 1.00 90.25 71 LEU A O 1
ATOM 523 N N . MET A 1 72 ? -11.635 -3.721 8.058 1.00 91.38 72 MET A N 1
ATOM 524 C CA . MET A 1 72 ? -12.513 -4.492 7.164 1.00 91.38 72 MET A CA 1
ATOM 525 C C . MET A 1 72 ? -12.624 -3.869 5.767 1.00 91.38 72 MET A C 1
ATOM 527 O O . MET A 1 72 ? -12.553 -4.599 4.785 1.00 91.38 72 MET A O 1
ATOM 531 N N . ILE A 1 73 ? -12.748 -2.539 5.664 1.00 93.44 73 ILE A N 1
ATOM 532 C CA . ILE A 1 73 ? -12.777 -1.838 4.367 1.00 93.44 73 ILE A CA 1
ATOM 533 C C . ILE A 1 73 ? -11.456 -2.047 3.618 1.00 93.44 73 ILE A C 1
ATOM 535 O O . ILE A 1 73 ? -11.468 -2.376 2.435 1.00 93.44 73 ILE A O 1
ATOM 539 N N . GLY A 1 74 ? -10.321 -1.906 4.310 1.00 90.69 74 GLY A N 1
ATOM 540 C CA . GLY A 1 74 ? -9.001 -2.134 3.724 1.00 90.69 74 GLY A CA 1
ATOM 541 C C . GLY A 1 74 ? -8.818 -3.572 3.238 1.00 90.69 74 GLY A C 1
ATOM 542 O O . GLY A 1 74 ? -8.324 -3.780 2.134 1.00 90.69 74 GLY A O 1
ATOM 543 N N . LEU A 1 75 ? -9.268 -4.559 4.017 1.00 89.44 75 LEU A N 1
ATOM 544 C CA . LEU A 1 75 ? -9.179 -5.973 3.644 1.00 89.44 75 LEU A CA 1
ATOM 545 C C . LEU A 1 75 ? -10.093 -6.315 2.458 1.00 89.44 75 LEU A C 1
ATOM 547 O O . LEU A 1 75 ? -9.673 -7.029 1.551 1.00 89.44 75 LEU A O 1
ATOM 551 N N . ALA A 1 76 ? -11.314 -5.773 2.432 1.00 92.38 76 ALA A N 1
ATOM 552 C CA . ALA A 1 76 ? -12.241 -5.939 1.314 1.00 92.38 76 ALA A C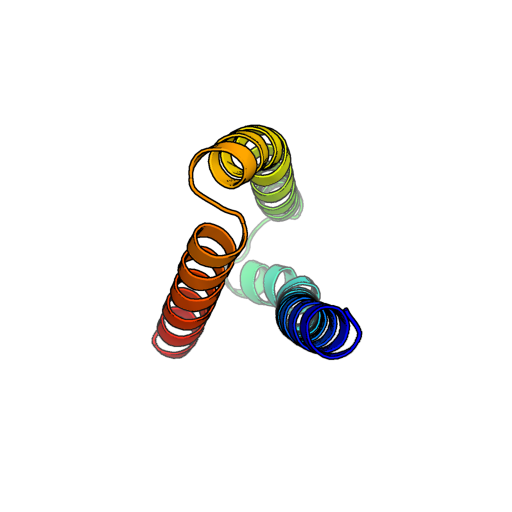A 1
ATOM 553 C C . ALA A 1 76 ? -11.697 -5.297 0.028 1.00 92.38 76 ALA A C 1
ATOM 555 O O . ALA A 1 76 ? -11.736 -5.914 -1.035 1.00 92.38 76 ALA A O 1
ATOM 556 N N . GLY A 1 77 ? -11.127 -4.092 0.133 1.00 91.62 77 GLY A N 1
ATOM 557 C CA . GLY A 1 77 ? -10.453 -3.428 -0.982 1.00 91.62 77 GLY A CA 1
ATOM 558 C C . GLY A 1 77 ? -9.248 -4.223 -1.484 1.00 91.62 77 GLY A C 1
ATOM 559 O O . GLY A 1 77 ? -9.104 -4.416 -2.687 1.00 91.62 77 GLY A O 1
ATOM 560 N N . TYR A 1 78 ? -8.424 -4.750 -0.574 1.00 88.44 78 TYR A N 1
ATOM 561 C CA . TYR A 1 78 ? -7.280 -5.595 -0.923 1.00 88.44 78 TYR A CA 1
ATOM 562 C C . TYR A 1 78 ? -7.711 -6.858 -1.679 1.00 88.44 78 TYR A C 1
ATOM 564 O O . TYR A 1 78 ? -7.140 -7.176 -2.719 1.00 88.44 78 TYR A O 1
ATOM 572 N N . ALA A 1 79 ? -8.760 -7.537 -1.205 1.00 88.94 79 ALA A N 1
ATOM 573 C CA . ALA A 1 79 ? -9.326 -8.698 -1.886 1.00 88.94 79 ALA A CA 1
ATOM 574 C C . ALA A 1 79 ? -9.868 -8.341 -3.281 1.00 88.94 79 ALA A C 1
ATOM 576 O O . ALA A 1 79 ? -9.579 -9.042 -4.247 1.00 88.94 79 ALA A O 1
ATOM 577 N N . GLY A 1 80 ? -10.595 -7.226 -3.407 1.00 92.12 80 GLY A N 1
ATOM 578 C CA . GLY A 1 80 ? -11.118 -6.755 -4.693 1.00 92.12 80 GLY A CA 1
ATOM 579 C C . GLY A 1 80 ? -10.018 -6.435 -5.708 1.00 92.12 80 GLY A C 1
ATOM 580 O O . GLY A 1 80 ? -10.086 -6.881 -6.850 1.00 92.12 80 GLY A O 1
ATOM 581 N N . VAL A 1 81 ? -8.965 -5.727 -5.286 1.00 89.06 81 VAL A N 1
ATOM 582 C CA . VAL A 1 81 ? -7.805 -5.427 -6.146 1.00 89.06 81 VAL A CA 1
ATOM 583 C C . VAL A 1 81 ? -7.069 -6.705 -6.541 1.00 89.06 81 VAL A C 1
ATOM 585 O O . VAL A 1 81 ? -6.687 -6.855 -7.698 1.00 89.06 81 VAL A O 1
ATOM 588 N N . SER A 1 82 ? -6.907 -7.648 -5.610 1.00 84.81 82 SER A N 1
ATOM 589 C CA . SER A 1 82 ? -6.275 -8.934 -5.908 1.00 84.81 82 SER A CA 1
ATOM 590 C C . SER A 1 82 ? -7.054 -9.730 -6.955 1.00 84.81 82 SER A C 1
ATOM 592 O O . SER A 1 82 ? -6.433 -10.362 -7.802 1.00 84.81 82 SER A O 1
ATOM 594 N N . LEU A 1 83 ? -8.389 -9.707 -6.916 1.00 88.25 83 LEU A N 1
ATOM 595 C CA . LEU A 1 83 ? -9.223 -10.368 -7.923 1.00 88.25 83 LEU A CA 1
ATOM 596 C C . LEU A 1 83 ? -9.103 -9.691 -9.289 1.00 88.25 83 LEU A C 1
ATOM 598 O O . LEU A 1 83 ? -8.972 -10.378 -10.297 1.00 88.25 83 LEU A O 1
ATOM 602 N N . LEU A 1 84 ? -9.083 -8.357 -9.322 1.00 87.12 84 LEU A N 1
ATOM 603 C CA . LEU A 1 84 ? -8.865 -7.605 -10.559 1.00 87.12 84 LEU A CA 1
ATOM 604 C C . LEU A 1 84 ? -7.513 -7.934 -11.199 1.00 87.12 84 LEU A C 1
ATOM 606 O O . LEU A 1 84 ? -7.436 -8.040 -12.416 1.00 87.12 84 LEU A O 1
ATOM 610 N N . TYR A 1 85 ? -6.470 -8.150 -10.394 1.00 80.62 85 TYR A N 1
ATOM 611 C CA . TYR A 1 85 ? -5.146 -8.532 -10.893 1.00 80.62 85 TYR A CA 1
ATOM 612 C C . TYR A 1 85 ? -5.137 -9.900 -11.588 1.00 80.62 85 TYR A C 1
ATOM 614 O O . TYR A 1 85 ? -4.328 -10.124 -12.473 1.00 80.62 85 TYR A O 1
ATOM 622 N N . VAL A 1 86 ? -6.030 -10.817 -11.198 1.00 80.50 86 VAL A N 1
ATOM 623 C CA . VAL A 1 86 ? -6.189 -12.122 -11.866 1.00 80.50 86 VAL A CA 1
ATOM 624 C C . VAL A 1 86 ? -6.928 -11.983 -13.202 1.00 80.50 86 VAL A C 1
ATOM 626 O O . VAL A 1 86 ? -6.778 -12.830 -14.077 1.00 80.50 86 VAL A O 1
ATOM 629 N N . MET A 1 87 ? -7.747 -10.940 -13.354 1.00 77.88 87 MET A N 1
ATOM 630 C CA . MET A 1 87 ? -8.547 -10.693 -14.557 1.00 77.88 87 MET A CA 1
ATOM 631 C C . MET A 1 87 ? -7.816 -9.874 -15.631 1.00 77.88 87 MET A C 1
ATOM 633 O O . MET A 1 87 ? -8.318 -9.799 -16.752 1.00 77.88 87 MET A O 1
ATOM 637 N N . ALA A 1 88 ? -6.696 -9.235 -15.284 1.00 67.44 88 ALA A N 1
ATOM 638 C CA . ALA A 1 88 ? -5.890 -8.390 -16.166 1.00 67.44 88 ALA A CA 1
ATOM 639 C C . ALA A 1 88 ? -4.709 -9.166 -16.761 1.00 67.44 88 ALA A C 1
ATOM 641 O O . ALA A 1 88 ? -4.405 -8.921 -17.949 1.00 67.44 88 ALA A O 1
#